Protein AF-Q9U5D2-F1 (afdb_monomer_lite)

Sequence (120 aa):
MIAFHMVWSALLASLLLLLLAPSASPVDAFSPPEASLTGGQSLSKRSLFDPSCTGVFDRQLLRRLGRVCDDCFNVFREPNVAMECRSNCYNNPVFRQCMEYLLPAHLHDEYRLAVQMVGK

Secondary structure (DSSP, 8-state):
-HHHHHHHHHHHHHHHHHHS----------PPP-----------------TT--S---HHHHHHHHHHHHHHHHHH--HHHHHHHHGGGG-SHHHHHHHHHHS-GGGHHHHHHHHHHH--

Structure (mmCIF, N/CA/C/O backbone):
data_AF-Q9U5D2-F1
#
_entry.id   AF-Q9U5D2-F1
#
loop_
_atom_site.group_PDB
_atom_site.id
_atom_site.type_symbol
_atom_site.label_atom_id
_atom_site.label_alt_id
_atom_site.label_comp_id
_atom_site.label_asym_id
_atom_site.label_entity_id
_atom_site.label_seq_id
_atom_site.pdbx_PDB_ins_code
_atom_site.Cartn_x
_atom_site.Cartn_y
_atom_site.Cartn_z
_atom_site.occupancy
_atom_site.B_iso_or_equiv
_atom_site.auth_seq_id
_atom_site.auth_comp_id
_atom_site.auth_asym_id
_atom_site.auth_atom_id
_atom_site.pdbx_PDB_model_num
ATOM 1 N N . MET A 1 1 ? 42.243 6.556 -21.237 1.00 66.94 1 MET A N 1
ATOM 2 C CA . MET A 1 1 ? 42.408 6.291 -19.786 1.00 66.94 1 MET A CA 1
ATOM 3 C C . MET A 1 1 ? 42.509 7.578 -18.958 1.00 66.94 1 MET A C 1
ATOM 5 O O . MET A 1 1 ? 41.821 7.674 -17.954 1.00 66.94 1 MET A O 1
ATOM 9 N N . ILE A 1 2 ? 43.262 8.600 -19.391 1.00 72.81 2 ILE A N 1
ATOM 10 C CA . ILE A 1 2 ? 43.479 9.853 -18.629 1.00 72.81 2 ILE A CA 1
ATOM 11 C C . ILE A 1 2 ? 42.189 10.674 -18.401 1.00 72.81 2 ILE A C 1
ATOM 13 O O . ILE A 1 2 ? 41.957 11.157 -17.298 1.00 72.81 2 ILE A O 1
ATOM 17 N N . ALA A 1 3 ? 41.306 10.774 -19.402 1.00 70.56 3 ALA A N 1
ATOM 18 C CA . ALA A 1 3 ? 40.058 11.541 -19.283 1.00 70.56 3 ALA A CA 1
ATOM 19 C C . ALA A 1 3 ? 39.088 10.979 -18.225 1.00 70.56 3 ALA A C 1
ATOM 21 O O . ALA A 1 3 ? 38.396 11.736 -17.554 1.00 70.56 3 ALA A O 1
ATOM 22 N N . PHE A 1 4 ? 39.077 9.658 -18.025 1.00 71.88 4 PHE A N 1
ATOM 23 C CA . PHE A 1 4 ? 38.192 9.005 -17.055 1.00 71.88 4 PHE A CA 1
ATOM 24 C C . PHE A 1 4 ? 38.628 9.279 -15.607 1.00 71.88 4 PHE A C 1
ATOM 26 O O . PHE A 1 4 ? 37.792 9.523 -14.742 1.00 71.88 4 PHE A O 1
ATOM 33 N N . HIS A 1 5 ? 39.942 9.321 -15.361 1.00 73.56 5 HIS A N 1
ATOM 34 C CA . HIS A 1 5 ? 40.496 9.703 -14.061 1.00 73.56 5 HIS A CA 1
ATOM 35 C C . HIS A 1 5 ? 40.220 11.171 -13.713 1.00 73.56 5 HIS A C 1
ATOM 37 O O . HIS A 1 5 ? 39.936 11.462 -12.556 1.00 73.56 5 HIS A O 1
ATOM 43 N N . MET A 1 6 ? 40.262 12.075 -14.702 1.00 73.94 6 MET A N 1
ATOM 44 C CA . MET A 1 6 ? 39.964 13.503 -14.509 1.00 73.94 6 MET A CA 1
ATOM 45 C C . MET A 1 6 ? 38.495 13.752 -14.142 1.00 73.94 6 MET A C 1
ATOM 47 O O . MET A 1 6 ? 38.198 14.599 -13.306 1.00 73.94 6 MET A O 1
ATOM 51 N N . VAL A 1 7 ? 37.564 13.004 -14.743 1.00 77.81 7 VAL A N 1
ATOM 52 C CA . VAL A 1 7 ? 36.132 13.135 -14.431 1.00 77.81 7 VAL A CA 1
ATOM 53 C C . VAL A 1 7 ? 35.829 12.586 -13.038 1.00 77.81 7 VAL A C 1
ATOM 55 O O . VAL A 1 7 ? 35.111 13.217 -12.267 1.00 77.81 7 VAL A O 1
ATOM 58 N N . TRP A 1 8 ? 36.407 11.441 -12.672 1.00 80.81 8 TRP A N 1
ATOM 59 C CA . TRP A 1 8 ? 36.150 10.843 -11.362 1.00 80.81 8 TRP A CA 1
ATOM 60 C C . TRP A 1 8 ? 36.775 11.656 -10.220 1.00 80.81 8 TRP A C 1
ATOM 62 O O . TRP A 1 8 ? 36.138 11.848 -9.184 1.00 80.81 8 TRP A O 1
ATOM 72 N N . SER A 1 9 ? 37.978 12.208 -10.410 1.00 80.38 9 SER A N 1
ATOM 73 C CA . SER A 1 9 ? 38.591 13.093 -9.414 1.00 80.38 9 SER A CA 1
ATOM 74 C C . SER A 1 9 ? 37.782 14.376 -9.206 1.00 80.38 9 SER A C 1
ATOM 76 O O . SER A 1 9 ? 37.596 14.788 -8.062 1.00 80.38 9 SER A O 1
ATOM 78 N N . ALA A 1 10 ? 37.228 14.960 -10.275 1.00 79.31 10 ALA A N 1
ATOM 79 C CA . ALA A 1 10 ? 36.347 16.123 -10.181 1.00 79.31 10 ALA A CA 1
ATOM 80 C C . ALA A 1 10 ? 35.056 15.812 -9.404 1.00 79.31 10 ALA A C 1
ATOM 82 O O . ALA A 1 10 ? 34.682 16.570 -8.512 1.00 79.31 10 ALA A O 1
ATOM 83 N N . LEU A 1 11 ? 34.414 14.668 -9.671 1.00 81.62 11 LEU A N 1
ATOM 84 C CA . LEU A 1 11 ? 33.193 14.252 -8.969 1.00 81.62 11 LEU A CA 1
ATOM 85 C C . LEU A 1 11 ? 33.434 13.986 -7.476 1.00 81.62 11 LEU A C 1
ATOM 87 O O . LEU A 1 11 ? 32.626 14.390 -6.639 1.00 81.62 11 LEU A O 1
ATOM 91 N N . LEU A 1 12 ? 34.558 13.350 -7.128 1.00 86.38 12 LEU A N 1
ATOM 92 C CA . LEU A 1 12 ? 34.938 13.118 -5.732 1.00 86.38 12 LEU A CA 1
ATOM 93 C C . LEU A 1 12 ? 35.257 14.427 -5.002 1.00 86.38 12 LEU A C 1
ATOM 95 O O . LEU A 1 12 ? 34.851 14.591 -3.853 1.00 86.38 12 LEU A O 1
ATOM 99 N N . ALA A 1 13 ? 35.921 15.375 -5.668 1.00 82.31 13 ALA A N 1
ATOM 100 C CA . ALA A 1 13 ? 36.192 16.694 -5.103 1.00 82.31 13 ALA A CA 1
ATOM 101 C C . ALA A 1 13 ? 34.897 17.482 -4.846 1.00 82.31 13 ALA A C 1
ATOM 103 O O . ALA A 1 13 ? 34.747 18.072 -3.778 1.00 82.31 13 ALA A O 1
ATOM 104 N N . SER A 1 14 ? 33.930 17.445 -5.769 1.00 77.00 14 SER A N 1
ATOM 105 C CA . SER A 1 14 ? 32.624 18.090 -5.579 1.00 77.00 14 SER A CA 1
ATOM 106 C C . SER A 1 14 ? 31.825 17.471 -4.429 1.00 77.00 14 SER A C 1
ATOM 108 O O . SER A 1 14 ? 31.236 18.205 -3.638 1.00 77.00 14 SER A O 1
ATOM 110 N N . LEU A 1 15 ? 31.835 16.139 -4.292 1.00 80.19 15 LEU A N 1
ATOM 111 C CA . LEU A 1 15 ? 31.157 15.448 -3.190 1.00 80.19 15 LEU A CA 1
ATOM 112 C C . LEU A 1 15 ? 31.812 15.757 -1.834 1.00 80.19 15 LEU A C 1
ATOM 114 O O . LEU A 1 15 ? 31.114 15.962 -0.844 1.00 80.19 15 LEU A O 1
ATOM 118 N N . LEU A 1 16 ? 33.146 15.848 -1.795 1.00 81.19 16 LEU A N 1
ATOM 119 C CA . LEU A 1 16 ? 33.890 16.242 -0.600 1.00 81.19 16 LEU A CA 1
ATOM 120 C C . LEU A 1 16 ? 33.596 17.704 -0.212 1.00 81.19 16 LEU A C 1
ATOM 122 O O . LEU A 1 16 ? 33.375 17.980 0.964 1.00 81.19 16 LEU A O 1
ATOM 126 N N . LEU A 1 17 ? 33.504 18.623 -1.183 1.00 71.94 17 LEU A N 1
ATOM 127 C CA . LEU A 1 17 ? 33.091 20.013 -0.936 1.00 71.94 17 LEU A CA 1
ATOM 128 C C . LEU A 1 17 ? 31.657 20.121 -0.390 1.00 71.94 17 LEU A C 1
ATOM 130 O O . LEU A 1 17 ? 31.400 20.967 0.462 1.00 71.94 17 LEU A O 1
ATOM 134 N N . LEU A 1 18 ? 30.736 19.265 -0.845 1.00 71.44 18 LEU A N 1
ATOM 135 C CA . LEU A 1 18 ? 29.357 19.210 -0.339 1.00 71.44 18 LEU A CA 1
ATOM 136 C C . LEU A 1 18 ? 29.274 18.647 1.090 1.00 71.44 18 LEU A C 1
ATOM 138 O O . LEU A 1 18 ? 28.417 19.074 1.856 1.00 71.44 18 LEU A O 1
ATOM 142 N N . LEU A 1 19 ? 30.168 17.724 1.461 1.00 69.50 19 LEU A N 1
ATOM 143 C CA . LEU A 1 19 ? 30.235 17.134 2.806 1.00 69.50 19 LEU A CA 1
ATOM 144 C C . LEU A 1 19 ? 30.913 18.049 3.837 1.00 69.50 19 LEU A C 1
ATOM 146 O O . LEU A 1 19 ? 30.601 17.966 5.021 1.00 69.50 19 LEU A O 1
ATOM 150 N N . LEU A 1 20 ? 31.834 18.913 3.397 1.00 67.56 20 LEU A N 1
ATOM 151 C CA . LEU A 1 20 ? 32.496 19.913 4.244 1.00 67.56 20 LEU A CA 1
ATOM 152 C C . LEU A 1 20 ? 31.735 21.243 4.329 1.00 67.56 20 LEU A C 1
ATOM 154 O O . LEU A 1 20 ? 32.162 22.122 5.077 1.00 67.56 20 LEU A O 1
ATOM 158 N N . ALA A 1 21 ? 30.628 21.402 3.596 1.00 63.78 21 ALA A N 1
ATOM 159 C CA . ALA A 1 21 ? 29.789 22.589 3.678 1.00 63.78 21 ALA A CA 1
ATOM 160 C C . ALA A 1 21 ? 29.102 22.651 5.059 1.00 63.78 21 ALA A C 1
ATOM 162 O O . ALA A 1 21 ? 28.270 21.796 5.374 1.00 63.78 21 ALA A O 1
ATOM 163 N N . PRO A 1 22 ? 29.416 23.653 5.898 1.00 61.66 22 PRO A N 1
ATOM 164 C CA . PRO A 1 22 ? 28.743 23.843 7.171 1.00 61.66 22 PRO A CA 1
ATOM 165 C C . PRO A 1 22 ? 27.283 24.204 6.900 1.00 61.66 22 PRO A C 1
ATOM 167 O O . PRO A 1 22 ? 26.999 25.123 6.131 1.00 61.66 22 PRO A O 1
ATOM 170 N N . SER A 1 23 ? 26.351 23.499 7.538 1.00 59.25 23 SER A N 1
ATOM 171 C CA . SER A 1 23 ? 24.929 23.836 7.548 1.00 59.25 23 SER A CA 1
ATOM 172 C C . SER A 1 23 ? 24.721 25.181 8.258 1.00 59.25 23 SER A C 1
ATOM 174 O O . SER A 1 23 ? 24.464 25.231 9.459 1.00 59.25 23 SER A O 1
ATOM 176 N N . ALA A 1 24 ? 24.891 26.280 7.525 1.00 56.75 24 ALA A N 1
ATOM 177 C CA . ALA A 1 24 ? 24.551 27.622 7.967 1.00 56.75 24 ALA A CA 1
ATOM 178 C C . ALA A 1 24 ? 23.052 27.843 7.727 1.00 56.75 24 ALA A C 1
ATOM 180 O O . ALA A 1 24 ? 22.613 28.152 6.621 1.00 56.75 24 ALA A O 1
ATOM 181 N N . SER A 1 25 ? 22.257 27.619 8.768 1.00 58.16 25 SER A N 1
ATOM 182 C CA . SER A 1 25 ? 20.833 27.948 8.821 1.00 58.16 25 SER A CA 1
ATOM 183 C C . SER A 1 25 ? 20.653 29.473 8.759 1.00 58.16 25 SER A C 1
ATOM 185 O O . SER A 1 25 ? 21.184 30.152 9.640 1.00 58.16 25 SER A O 1
ATOM 187 N N . PRO A 1 26 ? 19.895 30.049 7.809 1.00 57.56 26 PRO A N 1
ATOM 188 C CA . PRO A 1 26 ? 19.472 31.434 7.920 1.00 57.56 26 PRO A CA 1
ATOM 189 C C . PRO A 1 26 ? 18.208 31.466 8.784 1.00 57.56 26 PRO A C 1
ATOM 191 O O . PRO A 1 26 ? 17.112 31.112 8.349 1.00 57.56 26 PRO A O 1
ATOM 194 N N . VAL A 1 27 ? 18.386 31.840 10.047 1.00 48.50 27 VAL A N 1
ATOM 195 C CA . VAL A 1 27 ? 17.309 32.218 10.962 1.00 48.50 27 VAL A CA 1
ATOM 196 C C . VAL A 1 27 ? 17.088 33.723 10.837 1.00 48.50 27 VAL A C 1
ATOM 198 O O . VAL A 1 27 ? 17.562 34.464 11.676 1.00 48.50 27 VAL A O 1
ATOM 201 N N . ASP A 1 28 ? 16.409 34.208 9.794 1.00 49.78 28 ASP A N 1
ATOM 202 C CA . ASP A 1 28 ? 16.084 35.641 9.731 1.00 49.78 28 ASP A CA 1
ATOM 203 C C . ASP A 1 28 ? 14.736 35.940 9.060 1.00 49.78 28 ASP A C 1
ATOM 205 O O . ASP A 1 28 ? 14.535 35.788 7.857 1.00 49.78 28 ASP A O 1
ATOM 209 N N . ALA A 1 29 ? 13.821 36.368 9.932 1.00 45.47 29 ALA A N 1
ATOM 210 C CA . ALA A 1 29 ? 12.940 37.521 9.790 1.00 45.47 29 ALA A CA 1
ATOM 211 C C . ALA A 1 29 ? 12.070 37.645 8.526 1.00 45.47 29 ALA A C 1
ATOM 213 O O . ALA A 1 29 ? 12.398 38.360 7.584 1.00 45.47 29 ALA A O 1
ATOM 214 N N . PHE A 1 30 ? 10.846 37.116 8.608 1.00 50.03 30 PHE A N 1
ATOM 215 C CA . PHE A 1 30 ? 9.690 37.719 7.938 1.00 50.03 30 PHE A CA 1
ATOM 216 C C . PHE A 1 30 ? 8.485 37.713 8.891 1.00 50.03 30 PHE A C 1
ATOM 218 O O . PHE A 1 30 ? 7.815 36.698 9.068 1.00 50.03 30 PHE A O 1
ATOM 225 N N . SER A 1 31 ? 8.229 38.858 9.527 1.00 46.75 31 SER A N 1
ATOM 226 C CA . SER A 1 31 ? 6.985 39.141 10.254 1.00 46.75 31 SER A CA 1
ATOM 227 C C . SER A 1 31 ? 5.909 39.634 9.281 1.00 46.75 31 SER A C 1
ATOM 229 O O . SER A 1 31 ? 6.170 40.598 8.558 1.00 46.75 31 SER A O 1
ATOM 231 N N . PRO A 1 32 ? 4.684 39.082 9.297 1.00 61.03 32 PRO A N 1
ATOM 232 C CA . PRO A 1 32 ? 3.480 39.802 8.901 1.00 61.03 32 PRO A CA 1
ATOM 233 C C . PRO A 1 32 ? 2.677 40.243 10.147 1.00 61.03 32 PRO A C 1
ATOM 235 O O . PRO A 1 32 ? 2.730 39.573 11.182 1.00 61.03 32 PRO A O 1
ATOM 238 N N . PRO A 1 33 ? 1.958 41.378 10.080 1.00 50.91 33 PRO A N 1
ATOM 239 C CA . PRO A 1 33 ? 1.299 41.981 11.228 1.00 50.91 33 PRO A CA 1
ATOM 240 C C . PRO A 1 33 ? -0.040 41.318 11.577 1.00 50.91 33 PRO A C 1
ATOM 242 O O . PRO A 1 33 ? -0.711 40.700 10.754 1.00 50.91 33 PRO A O 1
ATOM 245 N N . GLU A 1 34 ? -0.379 41.516 12.844 1.00 42.56 34 GLU A N 1
ATOM 246 C CA . GLU A 1 34 ? -1.625 41.304 13.574 1.00 42.56 34 GLU A CA 1
ATOM 247 C C . GLU A 1 34 ? -2.918 41.203 12.742 1.00 42.56 34 GLU A C 1
ATOM 249 O O . GLU A 1 34 ? -3.421 42.178 12.187 1.00 42.56 34 GLU A O 1
ATOM 254 N N . ALA A 1 35 ? -3.537 40.023 12.787 1.00 47.16 35 ALA A N 1
ATOM 255 C CA . ALA A 1 35 ? -4.984 39.872 12.726 1.00 47.16 35 ALA A CA 1
ATOM 256 C C . ALA A 1 35 ? -5.398 38.840 13.781 1.00 47.16 35 ALA A C 1
ATOM 258 O O . ALA A 1 35 ? -5.121 37.645 13.687 1.00 47.16 35 ALA A O 1
ATOM 259 N N . SER A 1 36 ? -5.992 39.376 14.837 1.00 42.81 36 SER A N 1
ATOM 260 C CA . SER A 1 36 ? -6.528 38.712 16.012 1.00 42.81 36 SER A CA 1
ATOM 261 C C . SER A 1 36 ? -7.598 37.661 15.692 1.00 42.81 36 SER A C 1
ATOM 263 O O . SER A 1 36 ? -8.249 37.716 14.655 1.00 42.81 36 SER A O 1
ATOM 265 N N . LEU A 1 37 ? -7.851 36.824 16.708 1.00 51.16 37 LEU A N 1
ATOM 266 C CA . LEU A 1 37 ? -9.046 36.005 16.963 1.00 51.16 37 LEU A CA 1
ATOM 267 C C . LEU A 1 37 ? -8.974 34.517 16.577 1.00 51.16 37 LEU A C 1
ATOM 269 O O . LEU A 1 37 ? -9.369 34.077 15.507 1.00 51.16 37 LEU A O 1
ATOM 273 N N . THR A 1 38 ? -8.598 33.744 17.603 1.00 43.56 38 THR A N 1
ATOM 274 C CA . THR A 1 38 ? -9.364 32.591 18.108 1.00 43.56 38 THR A CA 1
ATOM 275 C C . THR A 1 38 ? -9.711 31.483 17.119 1.00 43.56 38 THR A C 1
ATOM 277 O O . THR A 1 38 ? -10.693 31.559 16.389 1.00 43.56 38 THR A O 1
ATOM 280 N N . GLY A 1 39 ? -9.022 30.352 17.259 1.00 42.31 39 GLY A N 1
ATOM 281 C CA . GLY A 1 39 ? -9.587 29.070 16.855 1.00 42.31 39 GLY A CA 1
ATOM 282 C C . GLY A 1 39 ? -8.551 28.110 16.319 1.00 42.31 39 GLY A C 1
ATOM 283 O O . GLY A 1 39 ? -8.480 27.890 15.116 1.00 42.31 39 GLY A O 1
ATOM 284 N N . GLY A 1 40 ? -7.803 27.476 17.222 1.00 38.16 40 GLY A N 1
ATOM 285 C CA . GLY A 1 40 ? -7.142 26.208 16.938 1.00 38.16 40 GLY A CA 1
ATOM 286 C C . GLY A 1 40 ? -8.192 25.137 16.642 1.00 38.16 40 GLY A C 1
ATOM 287 O O . GLY A 1 40 ? -8.486 24.293 17.481 1.00 38.16 40 GLY A O 1
ATOM 288 N N . GLN A 1 41 ? -8.788 25.180 15.453 1.00 58.00 41 GLN A N 1
ATOM 289 C CA . GLN A 1 41 ? -9.511 24.049 14.907 1.00 58.00 41 GLN A CA 1
ATOM 290 C C . GLN A 1 41 ? -8.453 23.106 14.354 1.00 5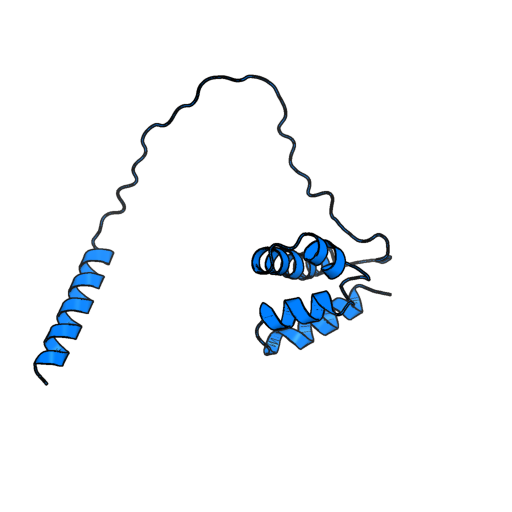8.00 41 GLN A C 1
ATOM 292 O O . GLN A 1 41 ? -8.025 23.203 13.208 1.00 58.00 41 GLN A O 1
ATOM 297 N N . SER A 1 42 ? -8.018 22.191 15.223 1.00 49.03 42 SER A N 1
ATOM 298 C CA . SER A 1 42 ? -7.631 20.849 14.807 1.00 49.03 42 SER A CA 1
ATOM 299 C C . SER A 1 42 ? -8.591 20.439 13.695 1.00 49.03 42 SER A C 1
ATOM 301 O O . SER A 1 42 ? -9.768 20.175 13.958 1.00 49.03 42 SER A O 1
ATOM 303 N N . LEU A 1 43 ? -8.119 20.454 12.445 1.00 58.34 43 LEU A N 1
ATOM 304 C CA . LEU A 1 43 ? -8.797 19.779 11.354 1.00 58.34 43 LEU A CA 1
ATOM 305 C C . LEU A 1 43 ? -8.713 18.293 11.696 1.00 58.34 43 LEU A C 1
ATOM 307 O O . LEU A 1 43 ? -7.875 17.555 11.180 1.00 58.34 43 LEU A O 1
ATOM 311 N N . SER A 1 44 ? -9.584 17.848 12.605 1.00 50.22 44 SER A N 1
ATOM 312 C CA . SER A 1 44 ? -10.060 16.483 12.617 1.00 50.22 44 SER A CA 1
ATOM 313 C C . SER A 1 44 ? -10.624 16.281 11.230 1.00 50.22 44 SER A C 1
ATOM 315 O O . SER A 1 44 ? -11.757 16.661 10.946 1.00 50.22 44 SER A O 1
ATOM 317 N N . LYS A 1 45 ? -9.763 15.757 10.355 1.00 53.47 45 LYS A N 1
ATOM 318 C CA . LYS A 1 45 ? -10.062 15.090 9.099 1.00 53.47 45 LYS A CA 1
ATOM 319 C C . LYS A 1 45 ? -11.220 14.161 9.439 1.00 53.47 45 LYS A C 1
ATOM 321 O O . LYS A 1 45 ? -10.989 13.057 9.928 1.00 53.47 45 LYS A O 1
ATOM 326 N N . ARG A 1 46 ? -12.457 14.669 9.341 1.00 57.28 46 ARG A N 1
ATOM 327 C CA . ARG A 1 46 ? -13.689 13.937 9.628 1.00 57.28 46 ARG A CA 1
ATOM 328 C C . ARG A 1 46 ? -13.593 12.765 8.685 1.00 57.28 46 ARG A C 1
ATOM 330 O O . ARG A 1 46 ? -13.640 12.959 7.474 1.00 57.28 46 ARG A O 1
ATOM 337 N N . SER A 1 47 ? -13.219 11.614 9.231 1.00 57.34 47 SER A N 1
ATOM 338 C CA . SER A 1 47 ? -12.718 10.526 8.413 1.00 57.34 47 SER A CA 1
ATOM 339 C C . SER A 1 47 ? -13.802 10.204 7.405 1.00 57.34 47 SER A C 1
ATOM 341 O O . SER A 1 47 ? -14.920 9.885 7.812 1.00 57.34 47 SER A O 1
ATOM 343 N N . LEU A 1 48 ? -13.469 10.345 6.123 1.00 56.78 48 LEU A N 1
ATOM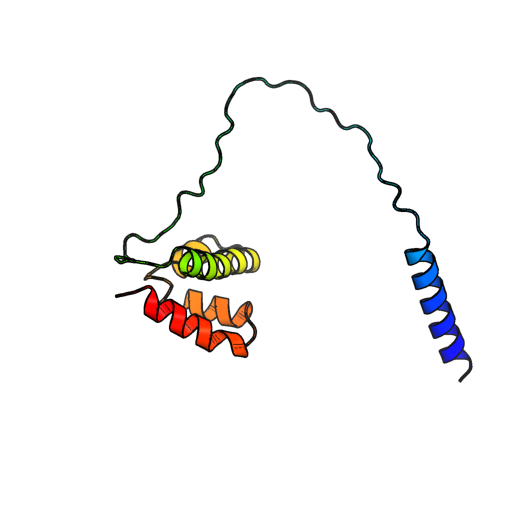 344 C CA . LEU A 1 48 ? -14.288 9.935 4.988 1.00 56.78 48 LEU A CA 1
ATOM 345 C C . LEU A 1 48 ? -14.351 8.399 4.971 1.00 56.78 48 LEU A C 1
ATOM 347 O O . LEU A 1 48 ? -13.896 7.755 4.033 1.00 56.78 48 LEU A O 1
ATOM 351 N N . PHE A 1 49 ? -14.804 7.806 6.075 1.00 60.50 49 PHE A N 1
ATOM 352 C CA . PHE A 1 49 ? -15.233 6.427 6.105 1.00 60.50 49 PHE A CA 1
ATOM 353 C C . PHE A 1 49 ? -16.597 6.421 5.437 1.00 60.50 49 PHE A C 1
ATOM 355 O O . PHE A 1 49 ? -17.528 7.075 5.910 1.00 60.50 49 PHE A O 1
ATOM 362 N N . ASP A 1 50 ? -16.665 5.733 4.304 1.00 61.94 50 ASP A N 1
ATOM 363 C CA . ASP A 1 50 ? -17.916 5.395 3.650 1.00 61.94 50 ASP A CA 1
ATOM 364 C C . ASP A 1 50 ? -18.784 4.622 4.666 1.00 61.94 50 ASP A C 1
ATOM 366 O O . ASP A 1 50 ? -18.321 3.600 5.189 1.00 61.94 50 ASP A O 1
ATOM 370 N N . PRO A 1 51 ? -20.004 5.094 4.993 1.00 62.88 51 PRO A N 1
ATOM 371 C CA . PRO A 1 51 ? -20.938 4.374 5.860 1.00 62.88 51 PRO A CA 1
ATOM 372 C C . PRO A 1 51 ? -21.221 2.943 5.392 1.00 62.88 51 PRO A C 1
ATOM 374 O O . PRO A 1 51 ? -21.632 2.115 6.199 1.00 62.88 51 PRO A O 1
ATOM 377 N N . SER A 1 52 ? -20.982 2.651 4.109 1.00 64.06 52 SER A N 1
ATOM 378 C CA . SER A 1 52 ? -21.128 1.323 3.507 1.00 64.06 52 SER A CA 1
ATOM 379 C C . SER A 1 52 ? -20.160 0.292 4.091 1.00 64.06 52 SER A C 1
ATOM 381 O O . SER A 1 52 ? -20.394 -0.906 3.973 1.00 64.06 52 SER A O 1
ATOM 383 N N . CYS A 1 53 ? -19.091 0.733 4.758 1.00 72.50 53 CYS A N 1
ATOM 384 C CA . CYS A 1 53 ? -18.214 -0.152 5.511 1.00 72.50 53 CYS A CA 1
ATOM 385 C C . CYS A 1 53 ? -18.770 -0.341 6.912 1.00 72.50 53 CYS A C 1
ATOM 387 O O . CYS A 1 53 ? -18.436 0.393 7.846 1.00 72.50 53 CYS A O 1
ATOM 389 N N . THR A 1 54 ? -19.631 -1.345 7.052 1.00 62.88 54 THR A N 1
ATOM 390 C CA . THR A 1 54 ? -20.228 -1.762 8.320 1.00 62.88 54 THR A CA 1
ATOM 391 C C . THR A 1 54 ? -19.425 -2.915 8.916 1.00 62.88 54 THR A C 1
ATOM 393 O O . THR A 1 54 ? -19.364 -3.986 8.330 1.00 62.88 54 THR A O 1
ATOM 396 N N . GLY A 1 55 ? -18.778 -2.724 10.069 1.00 67.50 55 GLY A N 1
ATOM 397 C CA . GLY A 1 55 ? -17.983 -3.792 10.682 1.00 67.50 55 GLY A CA 1
ATOM 398 C C . GLY A 1 55 ? -16.927 -3.333 11.685 1.00 67.50 55 GLY A C 1
ATOM 399 O O . GLY A 1 55 ? -16.618 -2.146 11.828 1.00 67.50 55 GLY A O 1
ATOM 400 N N . VAL A 1 56 ? -16.375 -4.310 12.411 1.00 55.22 56 VAL A N 1
ATOM 401 C CA . VAL A 1 56 ? -15.187 -4.133 13.254 1.00 55.22 56 VAL A CA 1
ATOM 402 C C . VAL A 1 56 ? -13.980 -4.082 12.329 1.00 55.22 56 VAL A C 1
ATOM 404 O O . VAL A 1 56 ? -13.472 -5.109 11.889 1.00 55.22 56 VAL A O 1
ATOM 407 N N . PHE A 1 57 ? -13.537 -2.867 12.028 1.00 70.00 57 PHE A N 1
ATOM 408 C CA . PHE A 1 57 ? -12.367 -2.639 11.194 1.00 70.00 57 PHE A CA 1
ATOM 409 C C . PHE A 1 57 ? -11.176 -2.220 12.029 1.00 70.00 57 PHE A C 1
ATOM 411 O O . PHE A 1 57 ? -11.258 -1.305 12.857 1.00 70.00 57 PHE A O 1
ATOM 418 N N . ASP A 1 58 ? -10.043 -2.853 11.749 1.00 80.69 58 ASP A N 1
ATOM 419 C CA . ASP A 1 58 ? -8.759 -2.370 12.211 1.00 80.69 58 ASP A CA 1
ATOM 420 C C . ASP A 1 58 ? -8.541 -0.943 11.673 1.00 80.69 58 ASP A C 1
ATOM 422 O O . ASP A 1 58 ? -8.410 -0.691 10.470 1.00 80.69 58 ASP A O 1
ATOM 426 N N . ARG A 1 59 ? -8.518 0.025 12.597 1.00 83.12 59 ARG A N 1
ATOM 427 C CA . ARG A 1 59 ? -8.294 1.442 12.286 1.00 83.12 59 ARG A CA 1
ATOM 428 C C . ARG A 1 59 ? -6.946 1.647 11.604 1.00 83.12 59 ARG A C 1
ATOM 430 O O . ARG A 1 59 ? -6.813 2.570 10.803 1.00 83.12 59 ARG A O 1
ATOM 437 N N . GLN A 1 60 ? -5.947 0.827 11.917 1.00 86.62 60 GLN A N 1
ATOM 438 C CA . GLN A 1 60 ? -4.636 0.885 11.287 1.00 86.62 60 GLN A CA 1
ATOM 439 C C . GLN A 1 60 ? -4.701 0.435 9.827 1.00 86.62 60 GLN A C 1
ATOM 441 O O . GLN A 1 60 ? -4.144 1.118 8.964 1.00 86.62 60 GLN A O 1
ATOM 446 N N . LEU A 1 61 ? -5.429 -0.645 9.543 1.00 87.69 61 LEU A N 1
ATOM 447 C CA . LEU A 1 61 ? -5.651 -1.137 8.185 1.00 87.69 61 LEU A CA 1
ATOM 448 C C . LEU A 1 61 ? -6.359 -0.090 7.323 1.00 87.69 61 LEU A C 1
ATOM 450 O O . LEU A 1 61 ? -5.869 0.283 6.261 1.00 87.69 61 LEU A O 1
ATOM 454 N N . LEU A 1 62 ? -7.448 0.480 7.838 1.00 88.00 62 LEU A N 1
ATOM 455 C CA . LEU A 1 62 ? -8.191 1.538 7.158 1.00 88.00 62 LEU A CA 1
ATOM 456 C C . LEU A 1 62 ? -7.343 2.784 6.877 1.00 88.00 62 LEU A C 1
ATOM 458 O O . LEU A 1 62 ? -7.455 3.379 5.807 1.00 88.00 62 LEU A O 1
ATOM 462 N N . ARG A 1 63 ? -6.472 3.185 7.811 1.00 89.44 63 ARG A N 1
ATOM 463 C CA . ARG A 1 63 ? -5.524 4.288 7.580 1.00 89.44 63 ARG A CA 1
ATOM 464 C C . ARG A 1 63 ? -4.492 3.936 6.512 1.00 89.44 63 ARG A C 1
ATOM 466 O O . ARG A 1 63 ? -4.095 4.814 5.754 1.00 89.44 63 ARG A O 1
ATOM 473 N N . ARG A 1 64 ? -4.030 2.683 6.457 1.00 91.69 64 ARG A N 1
ATOM 474 C CA . ARG A 1 64 ? -3.093 2.216 5.426 1.00 91.69 64 ARG A CA 1
ATOM 475 C C . ARG A 1 64 ? -3.745 2.255 4.041 1.00 91.69 64 ARG A C 1
ATOM 477 O O . ARG A 1 64 ? -3.171 2.867 3.150 1.00 91.69 64 ARG A O 1
ATOM 484 N N . LEU A 1 65 ? -4.954 1.712 3.890 1.00 93.25 65 LEU A N 1
ATOM 485 C CA . LEU A 1 65 ? -5.716 1.776 2.635 1.00 93.25 65 LEU A CA 1
ATOM 486 C C . LEU A 1 65 ? -6.033 3.229 2.241 1.00 93.25 65 LEU A C 1
ATOM 488 O O . LEU A 1 65 ? -5.826 3.635 1.102 1.00 93.25 65 LEU A O 1
ATOM 492 N N . GLY A 1 66 ? -6.438 4.056 3.208 1.00 92.94 66 GLY A N 1
ATOM 493 C CA . GLY A 1 66 ? -6.748 5.467 2.981 1.00 92.94 66 GLY A CA 1
ATOM 494 C C . GLY A 1 66 ? -5.565 6.309 2.496 1.00 92.94 66 GLY A C 1
ATOM 495 O O . GLY A 1 66 ? -5.798 7.271 1.762 1.00 92.94 66 GLY A O 1
ATOM 496 N N . ARG A 1 67 ? -4.325 5.946 2.864 1.00 94.38 67 ARG A N 1
ATOM 497 C CA . ARG A 1 67 ? -3.103 6.602 2.367 1.00 94.38 67 ARG A CA 1
ATOM 498 C C . ARG A 1 67 ? -2.886 6.368 0.877 1.00 94.38 67 ARG A C 1
ATOM 500 O O . ARG A 1 67 ? -2.588 7.325 0.182 1.00 94.38 67 ARG A O 1
ATOM 507 N N . VAL A 1 68 ? -3.150 5.159 0.376 1.00 95.25 68 VAL A N 1
ATOM 508 C CA . VAL A 1 68 ? -3.075 4.870 -1.069 1.00 95.25 68 VAL A CA 1
ATOM 509 C C . VAL A 1 68 ? -3.990 5.813 -1.853 1.00 95.25 68 VAL A C 1
ATOM 511 O O . VAL A 1 68 ? -3.584 6.361 -2.870 1.00 95.25 68 VAL A O 1
ATOM 514 N N . CYS A 1 69 ? -5.203 6.066 -1.355 1.00 95.19 69 CYS A N 1
ATOM 515 C CA . CYS A 1 69 ? -6.122 7.008 -1.996 1.00 95.19 69 CYS A CA 1
ATOM 516 C C . CYS A 1 69 ? -5.661 8.471 -1.908 1.00 95.19 69 CYS A C 1
ATOM 518 O O . CYS A 1 69 ? -5.861 9.219 -2.862 1.00 95.19 69 CYS A O 1
ATOM 520 N N . ASP A 1 70 ? -5.067 8.890 -0.783 1.00 94.38 70 ASP A N 1
ATOM 521 C CA . ASP A 1 70 ? -4.496 10.239 -0.640 1.00 94.38 70 ASP A CA 1
ATOM 522 C C . ASP A 1 70 ? -3.326 10.446 -1.619 1.00 94.38 70 ASP A C 1
ATOM 524 O O . ASP A 1 70 ? -3.278 11.450 -2.329 1.00 94.38 70 ASP A O 1
ATOM 528 N N . ASP A 1 71 ? -2.430 9.465 -1.717 1.00 95.38 71 ASP A N 1
ATOM 529 C CA . ASP A 1 71 ? -1.283 9.495 -2.625 1.00 95.38 71 ASP A CA 1
ATOM 530 C C . ASP A 1 71 ? -1.734 9.465 -4.094 1.00 95.38 71 ASP A C 1
ATOM 532 O O . ASP A 1 71 ? -1.202 10.193 -4.931 1.00 95.38 71 ASP A O 1
ATOM 536 N N . CYS A 1 72 ? -2.780 8.699 -4.405 1.00 95.50 72 CYS A N 1
ATOM 537 C CA . CYS A 1 72 ? -3.337 8.604 -5.754 1.00 95.50 72 CYS A CA 1
ATOM 538 C C . CYS A 1 72 ? -3.985 9.914 -6.198 1.00 95.50 72 CYS A C 1
ATOM 540 O O . CYS A 1 72 ? -3.740 10.393 -7.306 1.00 95.50 72 CYS A O 1
ATOM 542 N N . PHE A 1 73 ? -4.748 10.548 -5.305 1.0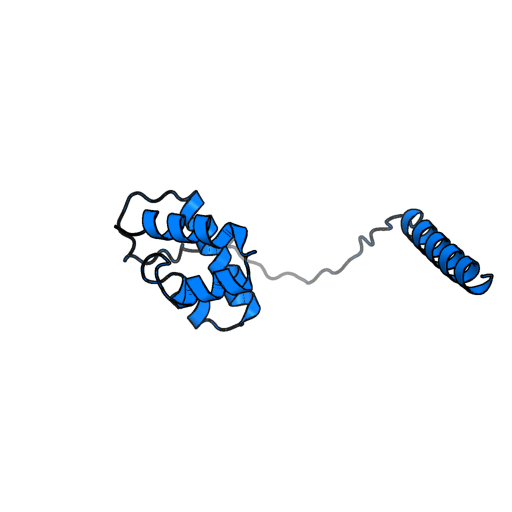0 94.38 73 PHE A N 1
ATOM 543 C CA . PHE A 1 73 ? -5.285 11.883 -5.539 1.00 94.38 73 PHE A CA 1
ATOM 544 C C . PHE A 1 73 ? -4.175 12.901 -5.834 1.00 94.38 73 PHE A C 1
ATOM 546 O O . PHE A 1 73 ? -4.329 13.713 -6.742 1.00 94.38 73 PHE A O 1
ATOM 553 N N . ASN A 1 74 ? -3.040 12.836 -5.130 1.00 92.62 74 ASN A N 1
ATOM 554 C CA . ASN A 1 74 ? -1.924 13.756 -5.363 1.00 92.62 74 ASN A CA 1
ATOM 555 C C . ASN A 1 74 ? -1.292 13.595 -6.757 1.00 92.62 74 ASN A C 1
ATOM 557 O O . ASN A 1 74 ? -0.816 14.583 -7.322 1.00 92.62 74 ASN A O 1
ATOM 561 N N . VAL A 1 75 ? -1.306 12.379 -7.319 1.00 93.56 75 VAL A N 1
ATOM 562 C CA . VAL A 1 75 ? -0.801 12.099 -8.673 1.00 93.56 75 VAL A CA 1
ATOM 563 C C . VAL A 1 75 ? -1.763 12.614 -9.745 1.00 93.56 75 VAL A C 1
ATOM 565 O O . VAL A 1 75 ? -1.339 13.350 -10.633 1.00 93.56 75 VAL A O 1
ATOM 568 N N . PHE A 1 76 ? -3.051 12.270 -9.658 1.00 92.69 76 PHE A N 1
ATOM 569 C CA . PHE A 1 76 ? -4.033 12.614 -10.697 1.00 92.69 76 PHE A CA 1
ATOM 570 C C . PHE A 1 76 ? -4.601 14.031 -10.568 1.00 92.69 76 PHE A C 1
ATOM 572 O O . PHE A 1 76 ? -5.022 14.619 -11.557 1.00 92.69 76 PHE A O 1
ATOM 579 N N . ARG A 1 77 ? -4.594 14.601 -9.358 1.00 92.19 77 ARG A N 1
ATOM 580 C CA . ARG A 1 77 ? -5.195 15.903 -9.014 1.00 92.19 77 ARG A CA 1
ATOM 581 C C . ARG A 1 77 ? -6.694 16.003 -9.316 1.00 92.19 77 ARG A C 1
ATOM 583 O O . ARG A 1 77 ? -7.224 17.097 -9.492 1.00 92.19 77 ARG A O 1
ATOM 590 N N . GLU A 1 78 ? -7.389 14.870 -9.314 1.00 90.25 78 GLU A N 1
ATOM 591 C CA . GLU A 1 78 ? -8.828 14.788 -9.558 1.00 90.25 78 GLU A CA 1
ATOM 592 C C . GLU A 1 78 ? -9.589 14.488 -8.258 1.00 90.25 78 GLU A C 1
ATOM 594 O O . GLU A 1 78 ? -9.405 13.418 -7.674 1.00 90.25 78 GLU A O 1
ATOM 599 N N . PRO A 1 79 ? -10.479 15.381 -7.784 1.00 85.50 79 PRO A N 1
ATOM 600 C CA . PRO A 1 79 ? -11.143 15.218 -6.486 1.00 85.50 79 PRO A CA 1
ATOM 601 C C . PRO A 1 79 ? -12.029 13.967 -6.416 1.00 85.50 79 PRO A C 1
ATOM 603 O O . PRO A 1 79 ? -12.167 13.365 -5.349 1.00 85.50 79 PRO A O 1
ATOM 606 N N . ASN A 1 80 ? -12.584 13.541 -7.553 1.00 90.44 80 ASN A N 1
ATOM 607 C CA . ASN A 1 80 ? -13.431 12.355 -7.639 1.00 90.44 80 ASN A CA 1
ATOM 608 C C . ASN A 1 80 ? -12.646 11.070 -7.347 1.00 90.44 80 ASN A C 1
ATOM 610 O O . ASN A 1 80 ? -13.173 10.195 -6.665 1.00 90.44 80 ASN A O 1
ATOM 614 N N . VAL A 1 81 ? -11.363 11.000 -7.728 1.00 92.56 81 VAL A N 1
ATOM 615 C CA . VAL A 1 81 ? -10.500 9.834 -7.467 1.00 92.56 81 VAL A CA 1
ATOM 616 C C . VAL A 1 81 ? -10.418 9.541 -5.972 1.00 92.56 81 VAL A C 1
ATOM 618 O 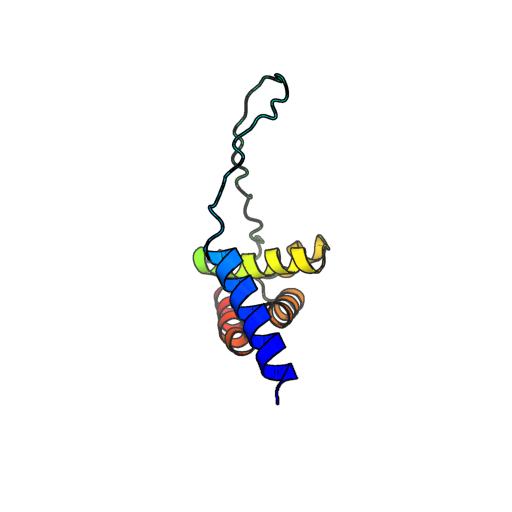O . VAL A 1 81 ? -10.544 8.393 -5.560 1.00 92.56 81 VAL A O 1
ATOM 621 N N . ALA A 1 82 ? -10.276 10.566 -5.128 1.00 88.44 82 ALA A N 1
ATOM 622 C CA . ALA A 1 82 ? -10.195 10.380 -3.678 1.00 88.44 82 ALA 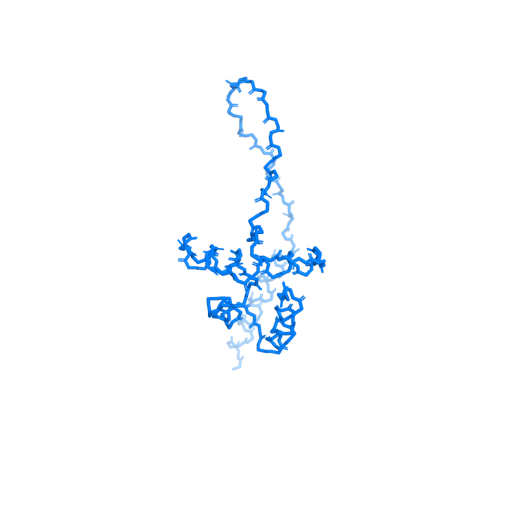A CA 1
ATOM 623 C C . ALA A 1 82 ? -11.498 9.831 -3.067 1.00 88.44 82 ALA A C 1
ATOM 625 O O . ALA A 1 82 ? -11.438 9.094 -2.075 1.00 88.44 82 ALA A O 1
ATOM 626 N N . MET A 1 83 ? -12.656 10.204 -3.616 1.00 90.12 83 MET A N 1
ATOM 627 C CA . MET A 1 83 ? -13.959 9.716 -3.156 1.00 90.12 83 MET A CA 1
ATOM 628 C C . MET A 1 83 ? -14.221 8.299 -3.671 1.00 90.12 83 MET A C 1
ATOM 630 O O . MET A 1 83 ? -14.491 7.398 -2.879 1.00 90.12 83 MET A O 1
ATOM 634 N N . GLU A 1 84 ? -14.058 8.078 -4.975 1.00 93.25 84 GLU A N 1
ATOM 635 C CA . GLU A 1 84 ? -14.274 6.781 -5.617 1.00 93.25 84 GLU A CA 1
ATOM 636 C C . GLU A 1 84 ? -13.316 5.716 -5.084 1.00 93.25 84 GLU A C 1
ATOM 638 O O . GLU A 1 84 ? -13.744 4.604 -4.789 1.00 93.25 84 GLU A O 1
ATOM 643 N N . CYS A 1 85 ? -12.049 6.062 -4.846 1.00 94.62 85 CYS A N 1
ATOM 644 C CA . CYS A 1 85 ? -11.053 5.145 -4.292 1.00 94.62 85 CYS A CA 1
ATOM 645 C C . CYS A 1 85 ? -11.472 4.563 -2.930 1.00 94.62 85 CYS A C 1
ATOM 647 O O . CYS A 1 85 ? -11.180 3.403 -2.640 1.00 94.62 85 CYS A O 1
ATOM 649 N N . ARG A 1 86 ? -12.205 5.330 -2.110 1.00 91.88 86 ARG A N 1
ATOM 650 C CA . ARG A 1 86 ? -12.686 4.908 -0.780 1.00 91.88 86 ARG A CA 1
ATOM 651 C C . ARG A 1 86 ? -14.045 4.213 -0.804 1.00 91.88 86 ARG A C 1
ATOM 653 O O . ARG A 1 86 ? -14.433 3.634 0.209 1.00 91.88 86 ARG A O 1
ATOM 660 N N . SER A 1 87 ? -14.748 4.267 -1.932 1.00 90.38 87 SER A N 1
ATOM 661 C CA . SER A 1 87 ? -16.073 3.667 -2.082 1.00 90.38 87 SER A CA 1
ATOM 662 C C . SER A 1 87 ? -16.034 2.147 -1.937 1.00 90.38 87 SER A C 1
ATOM 664 O O . SER A 1 87 ? -15.013 1.508 -2.227 1.00 90.38 87 SER A O 1
ATOM 666 N N . ASN A 1 88 ? -17.153 1.564 -1.496 1.00 89.88 88 ASN A N 1
ATOM 667 C CA . ASN A 1 88 ? -17.324 0.110 -1.392 1.00 89.88 88 ASN A CA 1
ATOM 668 C C . ASN A 1 88 ? -16.168 -0.565 -0.626 1.00 89.88 88 ASN A C 1
ATOM 670 O O . ASN A 1 88 ? -15.632 -1.591 -1.042 1.00 89.88 88 ASN A O 1
ATOM 674 N N . CYS A 1 89 ? -15.710 0.074 0.453 1.00 90.88 89 CYS A N 1
ATOM 675 C CA . CYS A 1 89 ? -14.634 -0.429 1.311 1.00 90.88 89 CYS A CA 1
ATOM 676 C C . CYS A 1 89 ? -13.330 -0.717 0.578 1.00 90.88 89 CYS A C 1
ATOM 678 O O . CYS A 1 89 ? -12.687 -1.734 0.826 1.00 90.88 89 CYS A O 1
ATOM 680 N N . TYR A 1 90 ? -12.937 0.197 -0.316 1.00 92.75 90 TYR A N 1
ATOM 681 C CA . TYR A 1 90 ? -11.760 0.074 -1.183 1.00 92.75 90 TYR A CA 1
ATOM 682 C C . TYR A 1 90 ? -11.858 -1.072 -2.210 1.00 92.75 90 TYR A C 1
ATOM 684 O O . TYR A 1 90 ? -10.929 -1.299 -2.985 1.00 92.75 90 TYR A O 1
ATOM 692 N N . ASN A 1 91 ? -12.986 -1.791 -2.273 1.00 91.75 91 ASN A N 1
ATOM 693 C CA . ASN A 1 91 ? -13.229 -2.850 -3.245 1.00 91.75 91 ASN A CA 1
ATOM 694 C C . ASN A 1 91 ? -13.864 -2.288 -4.523 1.00 91.75 91 ASN A C 1
ATOM 696 O O . ASN A 1 91 ? -15.030 -2.523 -4.844 1.00 91.75 91 ASN A O 1
ATOM 700 N N . ASN A 1 92 ? -13.076 -1.515 -5.260 1.00 93.44 92 ASN A N 1
ATOM 701 C CA . ASN A 1 92 ? -13.484 -0.863 -6.499 1.00 93.44 92 ASN A CA 1
ATOM 702 C C . ASN A 1 92 ? -12.296 -0.835 -7.492 1.00 93.44 92 ASN A C 1
ATOM 704 O O . ASN A 1 92 ? -11.149 -1.073 -7.095 1.00 93.44 92 ASN A O 1
ATOM 708 N N . PRO A 1 93 ? -12.536 -0.619 -8.799 1.00 95.19 93 PRO A N 1
ATOM 709 C CA . PRO A 1 93 ? -11.460 -0.594 -9.790 1.00 95.19 93 PRO A CA 1
ATOM 710 C C . PRO A 1 93 ? -10.487 0.576 -9.603 1.00 95.19 93 PRO A C 1
ATOM 712 O O . PRO A 1 93 ? -9.303 0.400 -9.871 1.00 95.19 93 PRO A O 1
ATOM 715 N N . VAL A 1 94 ? -10.942 1.724 -9.090 1.00 94.94 94 VAL A N 1
ATOM 716 C CA . VAL A 1 94 ? -10.091 2.906 -8.869 1.00 94.94 94 VAL A CA 1
ATOM 717 C C . VAL A 1 94 ? -8.998 2.601 -7.848 1.00 94.94 94 VAL A C 1
ATOM 719 O O . VAL A 1 94 ? -7.827 2.864 -8.103 1.00 94.94 94 VAL A O 1
ATOM 722 N N . PHE A 1 95 ? -9.341 1.956 -6.731 1.00 95.75 95 PHE A N 1
ATOM 723 C CA . PHE A 1 95 ? -8.365 1.534 -5.729 1.00 95.75 95 PHE A CA 1
ATOM 724 C C . PHE A 1 95 ? -7.328 0.564 -6.313 1.00 95.75 95 PHE A C 1
ATOM 726 O O . PHE A 1 95 ? -6.133 0.728 -6.076 1.00 95.75 95 PHE A O 1
ATOM 733 N N . ARG A 1 96 ? -7.763 -0.415 -7.123 1.00 95.62 96 ARG A N 1
ATOM 734 C CA . ARG A 1 96 ? -6.848 -1.345 -7.812 1.00 95.62 96 ARG A CA 1
ATOM 735 C C . ARG A 1 96 ? -5.880 -0.611 -8.732 1.00 95.62 96 ARG A C 1
ATOM 737 O O . ARG A 1 96 ? -4.682 -0.861 -8.661 1.00 95.62 96 ARG A O 1
ATOM 744 N N . GLN A 1 97 ? -6.385 0.344 -9.501 1.00 95.44 97 GLN A N 1
ATOM 745 C CA . GLN A 1 97 ? -5.563 1.150 -10.390 1.00 95.44 97 GLN A CA 1
ATOM 746 C C . GLN A 1 97 ? -4.557 2.021 -9.619 1.00 95.44 97 GLN A C 1
ATOM 748 O O . GLN A 1 97 ? -3.384 2.090 -9.979 1.00 95.44 97 GLN A O 1
ATOM 753 N N . CYS A 1 98 ? -4.987 2.641 -8.517 1.00 96.69 98 CYS A N 1
ATOM 754 C CA . CYS A 1 98 ? -4.104 3.403 -7.635 1.00 96.69 98 CYS A CA 1
ATOM 755 C C . CYS A 1 98 ? -2.982 2.531 -7.055 1.00 96.69 98 CYS A C 1
ATOM 757 O O . CYS A 1 98 ? -1.827 2.953 -7.030 1.00 96.69 98 CYS A O 1
ATOM 759 N N . MET A 1 99 ? -3.294 1.307 -6.616 1.00 96.25 99 MET A N 1
ATOM 760 C CA . MET A 1 99 ? -2.277 0.367 -6.140 1.00 96.25 99 MET A CA 1
ATOM 761 C C . MET A 1 99 ? -1.265 0.013 -7.229 1.00 96.25 99 MET A C 1
ATOM 763 O O . MET A 1 99 ? -0.072 -0.034 -6.947 1.00 96.25 99 MET A O 1
ATOM 767 N N . GLU A 1 100 ? -1.721 -0.208 -8.461 1.00 95.94 100 GLU A N 1
ATOM 768 C CA . GLU A 1 100 ? -0.843 -0.540 -9.586 1.00 95.94 100 GLU A CA 1
ATOM 769 C C . GLU A 1 100 ? 0.142 0.582 -9.923 1.00 95.94 100 GLU A C 1
ATOM 771 O O . GLU A 1 100 ? 1.286 0.298 -10.272 1.00 95.94 100 GLU A O 1
ATOM 776 N N . TYR A 1 101 ? -0.267 1.845 -9.772 1.00 94.94 101 TYR A N 1
ATOM 777 C CA . TYR A 1 101 ? 0.605 2.992 -10.031 1.00 94.94 101 TYR A CA 1
ATOM 778 C C . TYR A 1 101 ? 1.539 3.349 -8.872 1.00 94.94 101 TYR A C 1
ATOM 780 O O . TYR A 1 101 ? 2.638 3.844 -9.110 1.00 94.94 101 TYR A O 1
ATOM 788 N N . LEU A 1 102 ? 1.107 3.143 -7.626 1.00 96.12 102 LEU A N 1
ATOM 789 C CA . LEU A 1 102 ? 1.817 3.651 -6.447 1.00 96.12 102 LEU A CA 1
ATOM 790 C C . LEU A 1 102 ? 2.627 2.593 -5.701 1.00 96.12 102 LEU A C 1
ATOM 792 O O . LEU A 1 102 ? 3.578 2.937 -4.999 1.00 96.12 102 LEU A O 1
ATOM 796 N N . LEU A 1 103 ? 2.242 1.319 -5.799 1.00 95.69 103 LEU A N 1
ATOM 797 C CA . LEU A 1 103 ? 2.844 0.240 -5.025 1.00 95.69 103 LEU A CA 1
ATOM 798 C C . LEU A 1 103 ? 3.665 -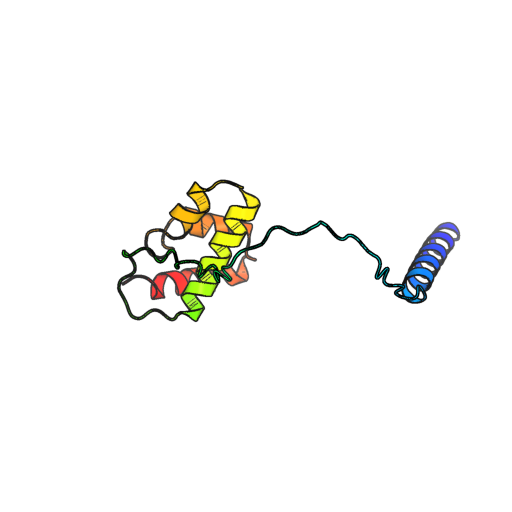0.691 -5.923 1.00 95.69 103 LEU A C 1
ATOM 800 O O . LEU A 1 103 ? 3.207 -1.082 -6.999 1.00 95.69 103 LEU A O 1
ATOM 804 N N . PRO A 1 104 ? 4.841 -1.145 -5.459 1.00 95.94 104 PRO A N 1
ATOM 805 C CA . PRO A 1 104 ? 5.545 -2.258 -6.080 1.00 95.94 104 PRO A CA 1
ATOM 806 C C . PRO A 1 104 ? 4.672 -3.519 -6.177 1.00 95.94 104 PRO A C 1
ATOM 808 O O . PRO A 1 104 ? 3.931 -3.839 -5.246 1.00 95.94 104 PRO A O 1
ATOM 811 N N . ALA A 1 105 ? 4.834 -4.289 -7.257 1.00 94.75 105 ALA A N 1
ATOM 812 C CA . ALA A 1 105 ? 4.007 -5.464 -7.562 1.00 94.75 105 ALA A CA 1
ATOM 813 C C . ALA A 1 105 ? 3.924 -6.505 -6.427 1.00 94.75 105 ALA A C 1
ATOM 815 O O . ALA A 1 105 ? 2.871 -7.092 -6.201 1.00 94.75 105 ALA A O 1
ATOM 816 N N . HIS A 1 106 ? 5.006 -6.702 -5.666 1.00 95.31 106 HIS A N 1
ATOM 817 C CA . HIS A 1 106 ? 5.045 -7.676 -4.568 1.00 95.31 106 HIS A CA 1
ATOM 818 C C . HIS A 1 106 ? 4.122 -7.325 -3.386 1.00 95.31 106 HIS A C 1
ATOM 820 O O . HIS A 1 106 ? 3.804 -8.202 -2.590 1.00 95.31 106 HIS A O 1
ATOM 826 N N . LEU A 1 107 ? 3.687 -6.066 -3.258 1.00 95.38 107 LEU A N 1
ATOM 827 C CA . LEU A 1 107 ? 2.756 -5.637 -2.207 1.00 95.38 107 LEU A CA 1
ATOM 828 C C . LEU A 1 107 ? 1.290 -5.761 -2.626 1.00 95.38 107 LEU A C 1
ATOM 830 O O . LEU A 1 107 ? 0.400 -5.616 -1.789 1.00 95.38 107 LEU A O 1
ATOM 834 N N . HIS A 1 108 ? 1.007 -5.998 -3.909 1.00 94.94 108 HIS A N 1
ATOM 835 C CA . HIS A 1 108 ? -0.365 -5.939 -4.413 1.00 94.94 108 HIS A CA 1
ATOM 836 C C . HIS A 1 108 ? -1.260 -6.991 -3.760 1.00 94.94 108 HIS A C 1
ATOM 838 O O . HIS A 1 108 ? -2.403 -6.690 -3.422 1.00 94.94 108 HIS A O 1
ATOM 844 N N . ASP A 1 109 ? -0.749 -8.199 -3.530 1.00 94.88 109 ASP A N 1
ATOM 845 C CA . ASP A 1 109 ? -1.542 -9.286 -2.953 1.00 94.88 109 ASP A CA 1
ATOM 846 C C . ASP A 1 109 ? -1.857 -9.052 -1.470 1.00 94.88 109 ASP A C 1
ATOM 848 O O . ASP A 1 109 ? -2.989 -9.281 -1.047 1.00 94.88 109 ASP A O 1
ATOM 852 N N . GLU A 1 110 ? -0.915 -8.491 -0.702 1.00 94.12 110 GLU A N 1
ATOM 853 C CA . GLU A 1 110 ? -1.155 -8.067 0.687 1.00 94.12 110 GLU A CA 1
ATOM 854 C C . GLU A 1 110 ? -2.313 -7.064 0.750 1.00 94.12 110 GLU A C 1
ATOM 856 O O . GLU A 1 110 ? -3.243 -7.220 1.545 1.00 94.12 110 GLU A O 1
ATOM 861 N N . TYR A 1 111 ? -2.294 -6.053 -0.120 1.00 94.06 111 TYR A N 1
ATOM 862 C CA . TYR A 1 111 ? -3.343 -5.040 -0.136 1.00 94.06 111 TYR A CA 1
ATOM 863 C C . TYR A 1 111 ? -4.677 -5.579 -0.669 1.00 94.06 111 TYR A C 1
ATOM 865 O O . TYR A 1 111 ? -5.731 -5.204 -0.158 1.00 94.06 111 TYR A O 1
ATOM 873 N N . ARG A 1 112 ? -4.671 -6.491 -1.647 1.00 93.19 112 ARG A N 1
ATOM 874 C CA . ARG A 1 112 ? -5.900 -7.158 -2.113 1.00 93.19 112 ARG A CA 1
ATOM 875 C C . ARG A 1 112 ? -6.560 -7.959 -0.991 1.00 93.19 112 ARG A C 1
ATOM 877 O O . ARG A 1 112 ? -7.773 -7.858 -0.814 1.00 93.19 112 ARG A O 1
ATOM 884 N N . LEU A 1 113 ? -5.776 -8.695 -0.203 1.00 91.81 113 LEU A N 1
ATOM 885 C CA . LEU A 1 113 ? -6.269 -9.413 0.975 1.00 91.81 113 LEU A CA 1
ATOM 886 C C . LEU A 1 113 ? -6.762 -8.444 2.058 1.00 91.81 113 LEU A C 1
ATOM 888 O O . LEU A 1 113 ? -7.820 -8.662 2.643 1.00 91.81 113 LEU A O 1
ATOM 892 N N . ALA A 1 114 ? -6.049 -7.335 2.280 1.00 90.62 114 ALA A N 1
ATOM 893 C CA . ALA A 1 114 ? -6.473 -6.280 3.198 1.00 90.62 114 ALA A CA 1
ATOM 894 C C . ALA A 1 114 ? -7.863 -5.725 2.861 1.00 90.62 114 ALA A C 1
ATOM 896 O O . ALA A 1 114 ? -8.693 -5.589 3.756 1.00 90.62 114 ALA A O 1
ATOM 897 N N . VAL A 1 115 ? -8.141 -5.452 1.585 1.00 90.75 115 VAL A N 1
ATOM 898 C CA . VAL A 1 115 ? -9.456 -4.972 1.132 1.00 90.75 115 VAL A CA 1
ATOM 899 C C . VAL A 1 115 ? -10.560 -5.996 1.420 1.00 90.75 115 VAL A C 1
ATOM 901 O O . VAL A 1 115 ? -11.629 -5.621 1.895 1.00 90.75 115 VAL A O 1
ATOM 904 N N . GLN A 1 116 ? -10.297 -7.292 1.222 1.00 87.75 116 GLN A N 1
ATOM 905 C CA . GLN A 1 116 ? -11.269 -8.358 1.514 1.00 87.75 116 GLN A CA 1
ATOM 906 C C . GLN A 1 116 ? -11.614 -8.474 3.007 1.00 87.75 116 GLN A C 1
ATOM 908 O O . GLN A 1 116 ? -12.712 -8.902 3.353 1.00 87.75 116 GLN A O 1
ATOM 913 N N . MET A 1 117 ? -10.705 -8.080 3.903 1.00 83.56 117 MET A N 1
ATOM 914 C CA . MET A 1 117 ? -10.961 -8.072 5.349 1.00 83.56 117 MET A CA 1
ATOM 915 C C . MET A 1 117 ? -11.812 -6.876 5.807 1.00 83.56 117 MET A C 1
ATOM 917 O O . MET A 1 117 ? -12.371 -6.912 6.901 1.00 83.56 117 MET A O 1
ATOM 921 N N . VAL A 1 118 ? -11.902 -5.819 4.993 1.00 81.38 118 VAL A N 1
ATOM 922 C CA . VAL A 1 118 ? -12.537 -4.535 5.344 1.00 81.38 118 VAL A CA 1
ATOM 923 C C . VAL A 1 118 ? -13.981 -4.417 4.830 1.00 81.38 118 VAL A C 1
ATOM 925 O O . VAL A 1 118 ? -14.670 -3.457 5.150 1.00 81.38 118 VAL A O 1
ATOM 928 N N . GLY A 1 119 ? -14.490 -5.390 4.077 1.00 70.38 119 GLY A N 1
ATOM 929 C CA . GLY A 1 119 ? -15.884 -5.398 3.624 1.00 70.38 119 GLY A CA 1
ATOM 930 C C . GLY A 1 119 ? -16.526 -6.764 3.825 1.00 70.38 119 GLY A C 1
ATOM 931 O O . GLY A 1 119 ? -16.236 -7.687 3.066 1.00 70.38 119 GLY A O 1
ATOM 932 N N . LYS A 1 120 ? -17.391 -6.884 4.837 1.00 55.94 120 LYS A N 1
ATOM 933 C CA . LYS A 1 120 ? -18.376 -7.960 4.995 1.00 55.94 120 LYS A CA 1
ATOM 934 C C . LYS A 1 120 ? -19.731 -7.356 5.312 1.00 55.94 120 LYS A C 1
ATOM 936 O O . LYS A 1 120 ? -19.752 -6.431 6.150 1.00 55.94 120 LYS A O 1
#

pLDDT: mean 77.54, std 17.43, range [38.16, 96.69]

Foldseek 3Di:
DVVVVVVVVVVVVVVVVVVPDPPDDPPDDDDDDDDDDDDPPPPPVVDLQDPQQDDDDDPVLLVVLLVLQVVLCVVVVDPVLSNQCPPQQNPHVSSLVSCVVPPDPVCSVVNVVSSVVRHD

InterPro domains:
  IPR000346 Hyperglycemic hormone type 1 [PR00548] (48-62)
  IPR000346 Hyperglycemic hormone type 1 [PR00548] (75-85)
  IPR000346 Hyperglycemic hormone type 1 [PR00548] (90-102)
  IPR000346 Hyperglycemic hormone type 1 [PR00548] (102-116)
  IPR001166 Hyperglycemic hormone [PR00550] (58-74)
  IPR001166 Hyperglycemic hormone [PR00550] (74-89)
  IPR001166 Hyperglycemic hormone [PR00550] (89-99)
  IPR018251 Crustacean neurohormone, conserved site [PS01250] (81-98)
  IPR031098 Crustacean CHH/MIH/GIH neurohormone family [PF01147] (52-106)
  IPR031098 Crustacean CHH/MIH/GIH neurohormone family [PTHR35981] (12-116)
  IPR035957 Crustacean CHH/MIH/GIH neurohormone superfamily [G3DSA:1.10.2010.10] (46-120)
  IPR035957 Crustacean CHH/MIH/GIH neurohormone superfamily [SSF81778] (46-120)

Radius of gyration: 24.07 Å; chains: 1; bounding box: 65×51×38 Å

Organism: Penaeus japonicus (NCBI:txid27405)